Protein AF-A0A0W7W9J7-F1 (afdb_monomer)

Structure (mmCIF, N/CA/C/O backbone):
data_AF-A0A0W7W9J7-F1
#
_entry.id   AF-A0A0W7W9J7-F1
#
loop_
_atom_site.group_PDB
_atom_site.id
_atom_site.type_symbol
_atom_site.label_atom_id
_atom_site.label_alt_id
_atom_site.label_comp_id
_atom_site.label_asym_id
_atom_site.label_entity_id
_atom_site.label_seq_id
_atom_site.pdbx_PDB_ins_code
_atom_site.Cartn_x
_atom_site.Cartn_y
_atom_site.Cartn_z
_atom_site.occupancy
_atom_site.B_iso_or_equiv
_atom_site.auth_seq_id
_atom_site.auth_comp_id
_atom_site.auth_asym_id
_atom_site.auth_atom_id
_atom_site.pdbx_PDB_model_num
ATOM 1 N N . MET A 1 1 ? -12.583 -9.004 19.390 1.00 63.22 1 MET A N 1
ATOM 2 C CA . MET A 1 1 ? -13.065 -9.585 18.116 1.00 63.22 1 MET A CA 1
ATOM 3 C C . MET A 1 1 ? -12.919 -8.586 16.976 1.00 63.22 1 MET A C 1
ATOM 5 O O . MET A 1 1 ? -12.394 -8.978 15.946 1.00 63.22 1 MET A O 1
ATOM 9 N N . GLU A 1 2 ? -13.248 -7.307 17.190 1.00 81.38 2 GLU A N 1
ATOM 10 C CA . GLU A 1 2 ? -13.066 -6.218 16.208 1.00 81.38 2 GLU A CA 1
ATOM 11 C C . GLU A 1 2 ? -11.670 -6.154 15.562 1.00 81.38 2 GLU A C 1
ATOM 13 O O . GLU A 1 2 ? -11.559 -6.158 14.338 1.00 81.38 2 GLU A O 1
ATOM 18 N N . THR A 1 3 ? -10.591 -6.207 16.353 1.00 93.12 3 THR A N 1
ATOM 19 C CA . THR A 1 3 ? -9.215 -6.148 15.822 1.00 93.12 3 THR A CA 1
ATOM 20 C C . THR A 1 3 ? -8.893 -7.293 14.868 1.00 93.12 3 THR A C 1
ATOM 22 O O . THR A 1 3 ? -8.316 -7.071 13.808 1.00 93.12 3 THR A O 1
ATOM 25 N N . LEU A 1 4 ? -9.278 -8.526 15.213 1.00 95.00 4 LEU A N 1
ATOM 26 C CA . LEU A 1 4 ? -8.987 -9.690 14.376 1.00 95.00 4 LEU A CA 1
ATOM 27 C C . LEU A 1 4 ? -9.732 -9.604 13.038 1.00 95.00 4 LEU A C 1
ATOM 29 O O . LEU A 1 4 ? -9.141 -9.890 12.000 1.00 95.00 4 LEU A O 1
ATOM 33 N N . HIS A 1 5 ? -10.996 -9.165 13.046 1.00 95.25 5 HIS A N 1
ATOM 34 C CA . HIS A 1 5 ? -11.751 -8.940 11.812 1.00 95.25 5 HIS A CA 1
ATOM 35 C C . HIS A 1 5 ? -11.085 -7.873 10.936 1.00 95.25 5 HIS A C 1
ATOM 37 O O . HIS A 1 5 ? -10.880 -8.109 9.747 1.00 95.25 5 HIS A O 1
ATOM 43 N N . ALA A 1 6 ? -10.684 -6.742 11.526 1.00 97.12 6 ALA A N 1
ATOM 44 C CA . ALA A 1 6 ? -9.994 -5.675 10.805 1.00 97.12 6 ALA A CA 1
ATOM 45 C C . ALA A 1 6 ? -8.671 -6.156 10.187 1.00 97.12 6 ALA A C 1
ATOM 47 O O . ALA A 1 6 ? -8.416 -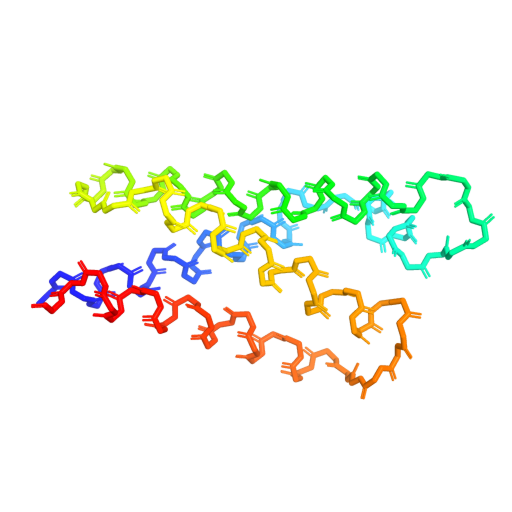5.883 9.016 1.00 97.12 6 ALA A O 1
ATOM 48 N N . VAL A 1 7 ? -7.864 -6.927 10.929 1.00 97.94 7 VAL A N 1
ATOM 49 C CA . VAL A 1 7 ? -6.613 -7.520 10.421 1.00 97.94 7 VAL A CA 1
ATOM 50 C C . VAL A 1 7 ? -6.886 -8.411 9.213 1.00 97.94 7 VAL A C 1
ATOM 52 O O . VAL A 1 7 ? -6.278 -8.224 8.161 1.00 97.94 7 VAL A O 1
ATOM 55 N N . LEU A 1 8 ? -7.805 -9.370 9.346 1.00 97.88 8 LEU A N 1
ATOM 56 C CA . LEU A 1 8 ? -8.084 -10.336 8.282 1.00 97.88 8 LEU A CA 1
ATOM 57 C C . LEU A 1 8 ? -8.621 -9.650 7.022 1.00 97.88 8 LEU A C 1
ATOM 59 O O . LEU A 1 8 ? -8.189 -9.977 5.917 1.00 97.88 8 LEU A O 1
ATOM 63 N N . LEU A 1 9 ? -9.518 -8.674 7.179 1.00 98.19 9 LEU A N 1
ATOM 64 C CA . LEU A 1 9 ? -10.087 -7.944 6.050 1.00 98.19 9 LEU A CA 1
ATOM 65 C C . LEU A 1 9 ? -9.071 -7.019 5.378 1.00 98.19 9 LEU A C 1
ATOM 67 O O . LEU A 1 9 ? -9.065 -6.938 4.154 1.00 98.19 9 LEU A O 1
ATOM 71 N N . LEU A 1 10 ? -8.193 -6.352 6.131 1.00 98.31 10 LEU A N 1
ATOM 72 C CA . LEU A 1 10 ? -7.160 -5.493 5.546 1.00 98.31 10 LEU A CA 1
ATOM 73 C C . LEU A 1 10 ? -6.083 -6.297 4.814 1.00 98.31 10 LEU A C 1
ATOM 75 O O . LEU A 1 10 ? -5.662 -5.893 3.733 1.00 98.31 10 LEU A O 1
ATOM 79 N N . ILE A 1 11 ? -5.685 -7.456 5.346 1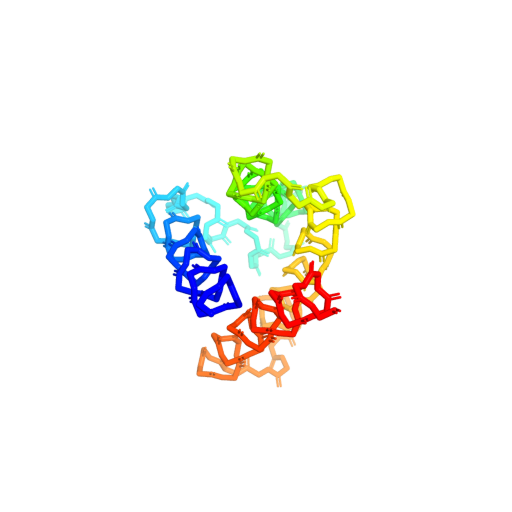.00 98.44 11 ILE A N 1
ATOM 80 C CA . ILE A 1 11 ? -4.789 -8.379 4.636 1.00 98.44 11 ILE A CA 1
ATOM 81 C C . ILE A 1 11 ? -5.475 -8.908 3.371 1.00 98.44 11 ILE A C 1
ATOM 83 O O . ILE A 1 11 ? -4.875 -8.915 2.300 1.00 98.44 11 ILE A O 1
ATOM 87 N N . GLY A 1 12 ? -6.747 -9.306 3.459 1.00 98.44 12 GLY A N 1
ATOM 88 C CA . GLY A 1 12 ? -7.517 -9.735 2.291 1.00 98.44 12 GLY A CA 1
ATOM 89 C C . GLY A 1 12 ? -7.620 -8.642 1.223 1.00 98.44 12 GLY A C 1
ATOM 90 O O . GLY A 1 12 ? -7.355 -8.900 0.052 1.00 98.44 12 GLY A O 1
ATOM 91 N N . ALA A 1 13 ? -7.936 -7.410 1.628 1.00 98.38 13 ALA A N 1
ATOM 92 C CA . ALA A 1 13 ? -8.008 -6.250 0.744 1.00 98.38 13 ALA A CA 1
ATOM 93 C C . ALA A 1 13 ? -6.664 -5.958 0.061 1.00 98.38 13 ALA A C 1
ATOM 95 O O . ALA A 1 13 ? -6.645 -5.685 -1.138 1.00 98.38 13 ALA A O 1
ATOM 96 N N . HIS A 1 14 ? -5.555 -6.090 0.794 1.00 98.38 14 HIS A N 1
ATOM 97 C CA . HIS A 1 14 ? -4.208 -6.022 0.235 1.00 98.38 14 HIS A CA 1
ATOM 98 C C . HIS A 1 14 ? -4.010 -7.065 -0.873 1.00 98.38 14 HIS A C 1
ATOM 100 O O . HIS A 1 14 ? -3.691 -6.696 -1.996 1.00 98.38 14 HIS A O 1
ATOM 106 N N . TYR A 1 15 ? -4.280 -8.349 -0.613 1.00 98.06 15 TYR A N 1
ATOM 107 C CA . TYR A 1 15 ? -4.124 -9.398 -1.631 1.00 98.06 15 TYR A CA 1
ATOM 108 C C . TYR A 1 15 ? -5.035 -9.187 -2.854 1.00 98.06 15 TYR A C 1
ATOM 110 O O . TYR A 1 15 ? -4.628 -9.440 -3.988 1.00 98.06 15 TYR A O 1
ATOM 118 N N . VAL A 1 16 ? -6.258 -8.686 -2.663 1.00 98.44 16 VAL A N 1
ATOM 119 C CA . VAL A 1 16 ? -7.143 -8.329 -3.783 1.00 98.44 16 VAL A CA 1
ATOM 120 C C . VAL A 1 16 ? -6.523 -7.216 -4.633 1.00 98.44 16 VAL A C 1
ATOM 122 O O . VAL A 1 16 ? -6.477 -7.335 -5.859 1.00 98.44 16 VAL A O 1
ATOM 125 N N . ALA A 1 17 ? -6.004 -6.160 -4.010 1.00 97.88 17 ALA A N 1
ATOM 126 C CA . ALA A 1 17 ? -5.377 -5.056 -4.728 1.00 97.88 17 ALA A CA 1
ATOM 127 C C . ALA A 1 17 ? -4.054 -5.461 -5.415 1.00 97.88 17 ALA A C 1
ATOM 129 O O . ALA A 1 17 ? -3.816 -5.061 -6.557 1.00 97.88 17 ALA A O 1
ATOM 130 N N . ASP A 1 18 ? -3.240 -6.300 -4.767 1.00 95.56 18 ASP A N 1
ATOM 131 C CA . ASP A 1 18 ? -1.926 -6.724 -5.267 1.00 95.56 18 ASP A CA 1
ATOM 132 C C . ASP A 1 18 ? -2.004 -7.722 -6.423 1.00 95.56 18 ASP A C 1
ATOM 134 O O . ASP A 1 18 ? -1.208 -7.639 -7.358 1.00 95.56 18 ASP A O 1
ATOM 138 N N . PHE A 1 19 ? -2.952 -8.662 -6.375 1.00 95.25 19 PHE A N 1
ATOM 139 C CA . PHE A 1 19 ? -2.985 -9.790 -7.311 1.00 95.25 19 PHE A CA 1
ATOM 140 C C . PHE A 1 19 ? -4.182 -9.773 -8.255 1.00 95.25 19 PHE A C 1
ATOM 142 O O . PHE A 1 19 ? -4.046 -10.192 -9.400 1.00 95.25 19 PHE A O 1
ATOM 149 N N . ALA A 1 20 ? -5.353 -9.314 -7.805 1.00 97.12 20 ALA A N 1
ATOM 150 C CA . ALA A 1 20 ? -6.548 -9.309 -8.649 1.00 97.12 20 ALA A CA 1
ATOM 151 C C . ALA A 1 20 ? -6.704 -7.992 -9.422 1.00 97.12 20 ALA A C 1
ATOM 153 O O . ALA A 1 20 ? -7.091 -8.003 -10.588 1.00 97.12 20 ALA A O 1
ATOM 154 N N . MET A 1 21 ? -6.405 -6.853 -8.789 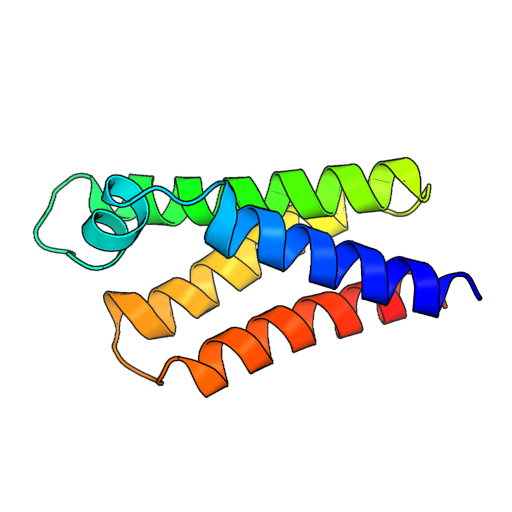1.00 97.12 21 MET A N 1
ATOM 155 C CA . MET A 1 21 ? -6.542 -5.532 -9.419 1.00 97.12 21 MET A CA 1
ATOM 156 C C . MET A 1 21 ? -5.287 -5.089 -10.176 1.00 97.12 21 MET A C 1
ATOM 158 O O . MET A 1 21 ? -5.361 -4.209 -11.038 1.00 97.12 21 MET A O 1
ATOM 162 N N . GLN A 1 22 ? -4.125 -5.661 -9.863 1.00 96.31 22 GLN A N 1
ATOM 163 C CA . GLN A 1 22 ? -2.901 -5.375 -10.597 1.00 96.31 22 GLN A CA 1
ATOM 164 C C . GLN A 1 22 ? -2.868 -6.170 -11.902 1.00 96.31 22 GLN A C 1
ATOM 166 O O . GLN A 1 22 ? -2.782 -7.393 -11.900 1.00 96.31 22 GLN A O 1
ATOM 171 N N . ASN A 1 23 ? -2.871 -5.458 -13.026 1.00 96.12 23 ASN A N 1
ATOM 172 C CA . ASN A 1 23 ? -2.624 -6.057 -14.333 1.00 96.12 23 ASN A CA 1
ATOM 173 C C . ASN A 1 23 ? -1.125 -6.042 -14.688 1.00 96.12 23 ASN A C 1
ATOM 175 O O . ASN A 1 23 ? -0.322 -5.338 -14.066 1.00 96.12 23 ASN A O 1
ATOM 179 N N . ASP A 1 24 ? -0.767 -6.779 -15.741 1.00 96.12 24 ASP A N 1
ATOM 180 C CA . ASP A 1 24 ? 0.615 -6.892 -16.226 1.00 96.12 24 ASP A CA 1
ATOM 181 C C . ASP A 1 24 ? 1.233 -5.538 -16.595 1.00 96.12 24 ASP A C 1
ATOM 183 O O . ASP A 1 24 ? 2.422 -5.305 -16.364 1.00 96.12 24 ASP A O 1
ATOM 187 N N . TYR A 1 25 ? 0.427 -4.616 -17.133 1.00 96.69 25 TYR A N 1
ATOM 188 C CA . TYR A 1 25 ? 0.884 -3.267 -17.457 1.00 96.69 25 TYR A CA 1
ATOM 189 C C . TYR A 1 25 ? 1.356 -2.526 -16.201 1.00 96.69 25 TYR A C 1
ATOM 191 O O . TYR A 1 25 ? 2.474 -2.024 -16.178 1.00 96.69 25 TYR A O 1
ATOM 199 N N . VAL A 1 26 ? 0.550 -2.491 -15.137 1.00 97.31 26 VAL A N 1
ATOM 200 C CA . VAL A 1 26 ? 0.913 -1.815 -13.884 1.00 97.31 26 VAL A CA 1
ATOM 201 C C . VAL A 1 26 ? 2.132 -2.481 -13.248 1.00 97.31 26 VAL A C 1
ATOM 203 O O . VAL A 1 26 ? 3.049 -1.780 -12.820 1.00 97.31 26 VAL A O 1
ATOM 206 N N . ALA A 1 27 ? 2.169 -3.818 -13.225 1.00 94.81 27 ALA A N 1
ATOM 207 C CA . ALA A 1 27 ? 3.264 -4.589 -12.641 1.00 94.81 27 ALA A CA 1
ATOM 208 C C . ALA A 1 27 ? 4.617 -4.291 -13.307 1.00 94.81 27 ALA A C 1
ATOM 210 O O . ALA A 1 27 ? 5.631 -4.157 -12.624 1.00 94.81 27 ALA A O 1
ATOM 211 N N . THR A 1 28 ? 4.626 -4.165 -14.635 1.00 95.69 28 THR A N 1
ATOM 212 C CA . THR A 1 28 ? 5.843 -3.917 -15.417 1.00 95.69 28 THR A CA 1
ATOM 213 C C . THR A 1 28 ? 6.201 -2.434 -15.481 1.00 95.69 28 THR A C 1
ATOM 215 O O . THR A 1 28 ? 7.355 -2.072 -15.255 1.00 95.69 28 THR A O 1
ATOM 218 N N . ALA A 1 29 ? 5.227 -1.553 -15.721 1.00 97.25 29 ALA A N 1
ATOM 219 C CA . ALA A 1 29 ? 5.472 -0.124 -15.876 1.00 97.25 29 ALA A CA 1
ATOM 220 C C . ALA A 1 29 ? 5.959 0.531 -14.577 1.00 97.25 29 ALA A C 1
ATOM 222 O O . ALA A 1 29 ? 6.842 1.382 -14.634 1.00 97.25 29 ALA A O 1
ATOM 223 N N . LYS A 1 30 ? 5.459 0.111 -13.402 1.00 96.06 30 LYS A N 1
ATOM 224 C CA . LYS A 1 30 ? 5.884 0.691 -12.112 1.00 96.06 30 LYS A CA 1
ATOM 225 C C . LYS A 1 30 ? 7.360 0.440 -11.778 1.00 96.06 30 LYS A C 1
ATOM 227 O O . LYS A 1 30 ? 7.924 1.165 -10.963 1.00 96.06 30 LYS A O 1
ATOM 232 N N . ALA A 1 31 ? 7.971 -0.578 -12.388 1.00 95.12 31 ALA A N 1
ATOM 233 C CA . ALA A 1 31 ? 9.355 -0.979 -12.146 1.00 95.12 31 ALA A CA 1
ATOM 234 C C . ALA A 1 31 ? 10.360 -0.366 -13.144 1.00 95.12 31 ALA A C 1
ATOM 236 O O . ALA A 1 31 ? 11.559 -0.347 -12.871 1.00 95.12 31 ALA A O 1
ATOM 237 N N . ASP A 1 32 ? 9.905 0.145 -14.293 1.00 96.25 32 ASP A N 1
ATOM 238 C CA . ASP A 1 32 ? 10.790 0.658 -15.344 1.00 96.25 32 ASP A CA 1
ATOM 239 C C . ASP A 1 32 ? 10.848 2.189 -15.353 1.00 96.25 32 ASP A C 1
ATOM 241 O O . ASP A 1 32 ? 10.095 2.864 -16.057 1.00 96.25 32 ASP A O 1
ATOM 245 N N . THR A 1 33 ? 11.804 2.751 -14.608 1.00 95.00 33 THR A N 1
ATOM 246 C CA . THR A 1 33 ? 11.998 4.208 -14.496 1.00 95.00 33 THR A CA 1
ATOM 247 C C . THR A 1 33 ? 12.401 4.905 -15.792 1.00 95.00 33 THR A C 1
ATOM 249 O O . THR A 1 33 ? 12.403 6.136 -15.842 1.00 95.00 33 THR A O 1
ATOM 252 N N . LYS A 1 34 ? 12.730 4.159 -16.855 1.00 96.12 34 LYS A N 1
ATOM 253 C CA . LYS A 1 34 ? 12.986 4.738 -18.180 1.00 96.12 34 LYS A CA 1
ATOM 254 C C . LYS A 1 34 ? 11.693 5.112 -18.898 1.00 96.12 34 LYS A C 1
ATOM 256 O O . LYS A 1 34 ? 11.736 5.918 -19.827 1.00 96.12 34 LYS A O 1
ATOM 261 N N . ARG A 1 35 ? 10.552 4.542 -18.500 1.00 95.62 35 ARG A N 1
ATOM 262 C CA . ARG A 1 35 ? 9.260 4.871 -19.102 1.00 95.62 35 ARG A CA 1
ATOM 263 C C . ARG A 1 35 ? 8.711 6.171 -18.527 1.00 95.62 35 ARG A C 1
ATOM 265 O O . ARG A 1 35 ? 8.697 6.324 -17.317 1.00 95.62 35 ARG A O 1
ATOM 272 N N . PRO A 1 36 ? 8.156 7.087 -19.328 1.00 95.19 36 PRO A N 1
ATOM 273 C CA . PRO A 1 36 ? 7.612 8.341 -18.799 1.00 95.19 36 PRO A CA 1
ATOM 274 C C . PRO A 1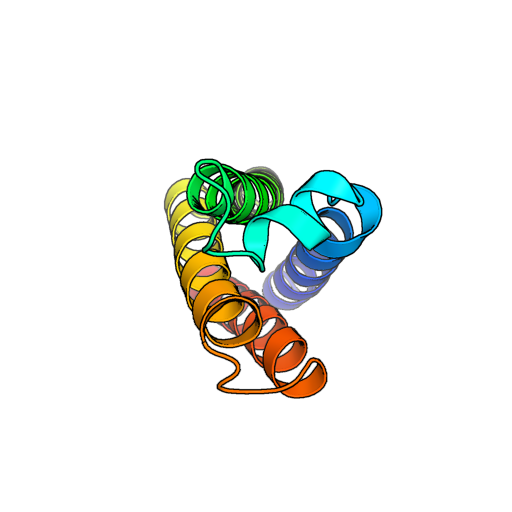 36 ? 6.404 8.148 -17.860 1.00 95.19 36 PRO A C 1
ATOM 276 O O . PRO A 1 36 ? 6.094 9.036 -17.072 1.00 95.19 36 PRO A O 1
ATOM 279 N N . ASP A 1 37 ? 5.727 7.000 -17.925 1.00 96.75 37 ASP A N 1
ATOM 280 C CA . ASP A 1 37 ? 4.509 6.678 -17.177 1.00 96.75 37 ASP A CA 1
ATOM 281 C C . ASP A 1 37 ? 4.748 5.860 -15.893 1.00 96.75 37 ASP A C 1
ATOM 283 O O . ASP A 1 37 ? 3.783 5.566 -15.181 1.00 96.75 37 ASP A O 1
ATOM 287 N N . TRP A 1 38 ? 6.002 5.532 -15.545 1.00 97.56 38 TRP A N 1
ATOM 288 C CA . TRP A 1 38 ? 6.326 4.660 -14.402 1.00 97.56 38 TRP A CA 1
ATOM 289 C C . TRP A 1 38 ? 5.716 5.158 -13.088 1.00 97.56 38 TRP A C 1
ATOM 291 O O . TRP A 1 38 ? 5.158 4.385 -12.307 1.00 97.56 38 TRP A O 1
ATOM 301 N N . ILE A 1 39 ? 5.766 6.475 -12.868 1.00 97.94 39 ILE A N 1
ATOM 302 C CA . ILE A 1 39 ? 5.271 7.100 -11.642 1.00 97.94 39 ILE A CA 1
ATOM 303 C C . ILE A 1 39 ? 3.748 7.028 -11.555 1.00 97.94 39 ILE A C 1
ATOM 305 O O . ILE A 1 39 ? 3.202 6.842 -10.468 1.00 97.94 39 ILE A O 1
ATOM 309 N N . HIS A 1 40 ? 3.056 7.114 -12.694 1.00 98.06 40 HIS A N 1
ATOM 310 C CA . HIS A 1 40 ? 1.607 6.962 -12.752 1.00 98.06 40 HIS A CA 1
ATOM 311 C C . HIS A 1 40 ? 1.204 5.508 -12.520 1.00 98.06 40 HIS A C 1
ATOM 313 O O . HIS A 1 40 ? 0.244 5.275 -11.795 1.00 98.06 40 HIS A O 1
ATOM 319 N N . ALA A 1 41 ? 1.955 4.539 -13.049 1.00 98.12 41 ALA A N 1
ATOM 320 C CA . ALA A 1 41 ? 1.716 3.122 -12.782 1.00 98.12 41 ALA A CA 1
ATOM 321 C C . ALA A 1 41 ? 1.921 2.773 -11.298 1.00 98.12 41 ALA A C 1
ATOM 323 O O . ALA A 1 41 ? 1.054 2.145 -10.691 1.00 98.12 41 ALA A O 1
ATOM 324 N N . LEU A 1 42 ? 3.014 3.245 -10.687 1.00 98.25 42 LEU A N 1
ATOM 325 C CA . LEU A 1 42 ? 3.269 3.067 -9.255 1.00 98.25 42 LEU A CA 1
ATOM 326 C C . LEU A 1 42 ? 2.178 3.725 -8.398 1.00 98.25 42 LEU A C 1
ATOM 328 O O . LEU A 1 42 ? 1.657 3.113 -7.469 1.00 98.25 42 LEU A O 1
ATOM 332 N N . THR A 1 43 ? 1.793 4.954 -8.744 1.00 98.44 43 THR A N 1
ATOM 333 C CA . THR A 1 43 ? 0.756 5.697 -8.013 1.00 98.44 43 THR A CA 1
ATOM 334 C C . THR A 1 43 ? -0.626 5.067 -8.177 1.00 98.44 43 THR A C 1
ATOM 336 O O . THR A 1 43 ? -1.387 5.004 -7.215 1.00 98.44 43 THR A O 1
ATOM 339 N N . ALA A 1 44 ? -0.961 4.560 -9.365 1.00 98.25 44 ALA A N 1
ATOM 340 C CA . ALA A 1 44 ? -2.212 3.845 -9.601 1.00 98.25 44 ALA A CA 1
ATOM 341 C C . ALA A 1 44 ? -2.280 2.565 -8.761 1.00 98.25 44 ALA A C 1
ATOM 343 O O . ALA A 1 44 ? -3.292 2.304 -8.114 1.00 98.25 44 ALA A O 1
ATOM 344 N N . HIS A 1 45 ? -1.179 1.813 -8.699 1.00 98.31 45 HIS A N 1
ATOM 345 C CA . HIS A 1 45 ? -1.090 0.633 -7.852 1.00 98.31 45 HIS A CA 1
ATOM 346 C C . HIS A 1 45 ? -1.303 0.967 -6.370 1.00 98.31 45 HIS A C 1
ATOM 348 O O . HIS A 1 45 ? -2.162 0.374 -5.720 1.00 98.31 45 HIS A O 1
ATOM 354 N N . SER A 1 46 ? -0.599 1.971 -5.839 1.00 98.62 46 SER A N 1
ATOM 355 C CA . SER A 1 46 ? -0.799 2.391 -4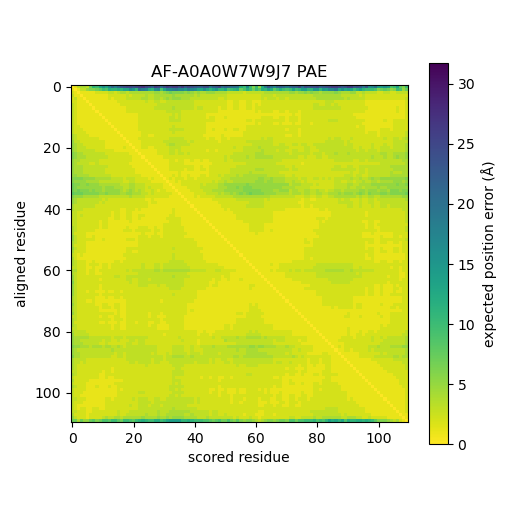.449 1.00 98.62 46 SER A CA 1
ATOM 356 C C . SER A 1 46 ? -2.208 2.939 -4.192 1.00 98.62 46 SER A C 1
ATOM 358 O O . SER A 1 46 ? -2.749 2.773 -3.101 1.00 98.62 46 SER A O 1
ATOM 360 N N . ALA A 1 47 ? -2.834 3.570 -5.191 1.00 98.69 47 ALA A N 1
ATOM 361 C CA . ALA A 1 47 ? -4.212 4.042 -5.100 1.00 98.69 47 ALA A CA 1
ATOM 362 C C . ALA A 1 47 ? -5.225 2.886 -5.034 1.00 98.69 47 ALA A C 1
ATOM 364 O O . ALA A 1 47 ? -6.206 3.003 -4.301 1.00 98.69 47 ALA A O 1
ATOM 365 N N . HIS A 1 48 ? -4.986 1.758 -5.718 1.00 98.50 48 HIS A N 1
ATOM 366 C CA . HIS A 1 48 ? -5.811 0.553 -5.554 1.00 98.50 48 HIS A CA 1
ATOM 367 C C . HIS A 1 48 ? -5.828 0.092 -4.094 1.00 98.50 48 HIS A C 1
ATOM 369 O O . HIS A 1 48 ? -6.899 -0.138 -3.535 1.00 98.50 48 HIS A O 1
ATOM 375 N N . HIS A 1 49 ? -4.657 0.044 -3.455 1.00 98.62 49 HIS A N 1
ATOM 376 C CA . HIS A 1 49 ? -4.524 -0.319 -2.042 1.00 98.62 49 HIS A CA 1
ATOM 377 C C . HIS A 1 49 ? -5.175 0.696 -1.103 1.00 98.62 49 HIS A C 1
ATOM 379 O O . HIS A 1 49 ? -5.886 0.306 -0.178 1.00 98.62 49 HIS A O 1
ATOM 385 N N . ALA A 1 50 ? -5.002 1.995 -1.366 1.00 98.75 50 ALA A N 1
ATOM 386 C CA . ALA A 1 50 ? -5.668 3.054 -0.610 1.00 98.75 50 ALA A CA 1
ATOM 387 C C . ALA A 1 50 ? -7.198 2.911 -0.653 1.00 98.75 50 ALA A C 1
ATOM 389 O O . ALA A 1 50 ? -7.858 2.989 0.383 1.00 98.75 50 ALA A O 1
ATOM 390 N N . VAL A 1 51 ? -7.764 2.664 -1.839 1.00 98.69 51 VAL A N 1
ATOM 391 C CA . VAL A 1 51 ? -9.208 2.468 -2.017 1.00 98.69 51 VAL A CA 1
ATOM 392 C C . VAL A 1 51 ? -9.671 1.182 -1.338 1.00 98.69 51 VAL A C 1
ATOM 394 O O . VAL A 1 51 ? -10.643 1.222 -0.588 1.00 98.69 51 VAL A O 1
ATOM 397 N N . ALA A 1 52 ? -8.976 0.060 -1.544 1.00 98.56 52 ALA A N 1
ATOM 398 C CA . ALA A 1 52 ? -9.350 -1.224 -0.957 1.00 98.56 52 ALA A CA 1
ATOM 399 C C . ALA A 1 52 ? -9.341 -1.173 0.583 1.00 98.56 52 ALA A C 1
ATOM 401 O O . ALA A 1 52 ? -10.319 -1.564 1.221 1.00 98.56 52 ALA A O 1
ATOM 402 N N . ALA A 1 53 ? -8.287 -0.618 1.189 1.00 98.50 53 ALA A N 1
ATOM 403 C CA . ALA A 1 53 ? -8.213 -0.433 2.637 1.00 98.50 53 ALA A CA 1
ATOM 404 C C . ALA A 1 53 ? -9.243 0.584 3.149 1.00 98.50 53 ALA A C 1
ATOM 406 O O . ALA A 1 53 ? -9.896 0.340 4.163 1.00 98.50 53 ALA A O 1
ATOM 407 N N . GLY A 1 54 ? -9.433 1.700 2.437 1.00 98.56 54 GLY A N 1
ATOM 408 C CA . GLY A 1 54 ? -10.427 2.716 2.778 1.00 98.56 54 GLY A CA 1
ATOM 409 C C . GLY A 1 54 ? -11.849 2.162 2.806 1.00 98.56 54 GLY A C 1
ATOM 410 O O . GLY A 1 54 ? -12.563 2.369 3.783 1.00 98.56 54 GLY A O 1
ATOM 411 N N . VAL A 1 55 ? -12.246 1.406 1.780 1.00 98.62 55 VAL A N 1
ATOM 412 C CA . VAL A 1 55 ? -13.559 0.745 1.724 1.00 98.62 55 VAL A CA 1
ATOM 413 C C . VAL A 1 55 ? -13.712 -0.249 2.872 1.00 98.62 55 VAL A C 1
ATOM 415 O O . VAL A 1 55 ? -14.715 -0.200 3.581 1.00 98.62 55 VAL A O 1
ATOM 418 N N . THR A 1 56 ? -12.708 -1.098 3.108 1.00 98.31 56 THR A N 1
ATOM 419 C CA . THR A 1 56 ? -12.714 -2.053 4.226 1.00 98.31 56 THR A CA 1
ATOM 420 C C . THR A 1 56 ? -12.929 -1.354 5.568 1.00 98.31 56 THR A C 1
ATOM 422 O O . THR A 1 56 ? -13.802 -1.746 6.339 1.00 98.31 56 THR A O 1
ATOM 425 N N . LEU A 1 57 ? -12.181 -0.286 5.844 1.00 98.25 57 LEU A N 1
ATOM 426 C CA . LEU A 1 57 ? -12.299 0.464 7.095 1.00 98.25 57 LEU A CA 1
ATOM 427 C C . LEU A 1 57 ? -13.630 1.208 7.209 1.00 98.25 57 LEU A C 1
ATOM 429 O O . LEU A 1 57 ? -14.200 1.254 8.296 1.00 98.25 57 LEU A O 1
ATOM 433 N N . ALA A 1 58 ? -14.144 1.759 6.107 1.00 98.25 58 ALA A N 1
ATOM 434 C CA . ALA A 1 58 ? -15.430 2.448 6.094 1.00 98.25 58 ALA A CA 1
ATOM 435 C C . ALA A 1 58 ? -16.579 1.492 6.442 1.00 98.25 58 ALA A C 1
ATOM 437 O O . ALA A 1 58 ? -17.440 1.840 7.248 1.00 98.25 58 ALA A O 1
ATOM 438 N N . VAL A 1 59 ? -16.559 0.270 5.896 1.00 97.56 59 VAL A N 1
ATOM 439 C CA . VAL A 1 59 ? -17.541 -0.783 6.213 1.00 97.56 59 VAL A CA 1
ATOM 440 C C . VAL A 1 59 ? -17.466 -1.202 7.683 1.00 97.56 59 VAL A C 1
ATOM 442 O O . VAL A 1 59 ? -18.495 -1.491 8.289 1.00 97.56 59 VAL A O 1
ATOM 445 N N . LEU A 1 60 ? -16.270 -1.190 8.274 1.00 96.12 60 LEU A N 1
ATOM 446 C CA . LEU A 1 60 ? -16.059 -1.482 9.695 1.00 96.12 60 LEU A CA 1
ATOM 447 C C . LEU A 1 60 ? -16.371 -0.295 10.626 1.00 96.12 60 LEU A C 1
ATOM 449 O O . LEU A 1 60 ? -16.240 -0.429 11.838 1.00 96.12 60 LEU A O 1
ATOM 453 N N . GLY A 1 61 ? -16.757 0.869 10.093 1.00 96.69 61 GLY A N 1
ATOM 454 C CA . GLY A 1 61 ? -16.998 2.073 10.895 1.00 96.69 61 GLY A CA 1
ATOM 455 C C . GLY A 1 61 ? -15.731 2.677 11.514 1.00 96.69 61 GLY A C 1
ATOM 456 O O . GLY A 1 61 ? -15.816 3.413 12.495 1.00 96.69 61 GLY A O 1
ATOM 457 N N . LEU A 1 62 ? -14.556 2.373 10.956 1.00 96.69 62 LEU A N 1
ATOM 458 C CA . LEU A 1 62 ? -13.254 2.838 11.437 1.00 96.69 62 LEU A CA 1
ATOM 459 C C . LEU A 1 62 ? -12.796 4.116 10.700 1.00 96.69 62 LEU A C 1
ATOM 461 O O . LEU A 1 62 ? -13.373 4.460 9.663 1.00 96.69 62 LEU A O 1
ATOM 465 N N . PRO A 1 63 ? -11.756 4.832 11.190 1.00 97.81 63 PRO A N 1
ATOM 466 C CA . PRO A 1 63 ? -11.202 6.041 10.556 1.00 97.81 63 PRO A CA 1
ATOM 467 C C . PRO A 1 63 ? -10.635 5.817 9.137 1.00 97.81 63 PRO A C 1
ATOM 469 O O . PRO A 1 63 ? -9.425 5.762 8.906 1.00 97.81 63 PRO A O 1
ATOM 472 N N . TRP A 1 64 ? -11.527 5.709 8.155 1.00 98.00 64 TRP A N 1
ATOM 473 C CA . TRP A 1 64 ? -11.219 5.214 6.816 1.00 98.00 64 TRP A CA 1
ATOM 474 C C . TRP A 1 64 ? -10.363 6.164 5.981 1.00 98.00 64 TRP A C 1
ATOM 476 O O . TRP A 1 64 ? -9.496 5.693 5.254 1.00 98.00 64 TRP A O 1
ATOM 486 N N . MET A 1 65 ? -10.551 7.487 6.092 1.00 98.19 65 MET A N 1
ATOM 487 C CA . MET A 1 65 ? -9.748 8.462 5.334 1.00 98.19 65 MET A CA 1
ATOM 488 C C . MET A 1 65 ? -8.274 8.373 5.719 1.00 98.19 65 MET A C 1
ATOM 490 O O . MET A 1 65 ? -7.402 8.345 4.854 1.00 98.19 65 MET A O 1
ATOM 494 N N . PHE A 1 66 ? -8.008 8.303 7.026 1.00 98.00 66 PHE A N 1
ATOM 495 C CA . PHE A 1 66 ? -6.656 8.142 7.541 1.00 98.00 66 PHE A CA 1
ATOM 496 C C . PHE A 1 66 ? -6.059 6.813 7.079 1.00 98.00 66 PHE A C 1
ATOM 498 O O . PHE A 1 66 ? -4.967 6.805 6.518 1.00 98.00 66 PHE A O 1
ATOM 505 N N . GLY A 1 67 ? -6.788 5.706 7.250 1.00 98.06 67 GLY A N 1
ATOM 506 C CA . GLY A 1 67 ? -6.289 4.396 6.847 1.00 98.06 67 GLY A CA 1
ATOM 507 C C . GLY A 1 67 ? -6.044 4.268 5.343 1.00 98.06 67 GLY A C 1
ATOM 508 O O . GLY A 1 67 ? -5.004 3.756 4.950 1.00 98.06 67 GLY A O 1
ATOM 509 N N . ALA A 1 68 ? -6.923 4.817 4.500 1.00 98.62 68 ALA A N 1
ATOM 510 C CA . ALA A 1 68 ? -6.738 4.855 3.050 1.00 98.62 68 ALA A CA 1
ATOM 511 C C . ALA A 1 68 ? -5.452 5.597 2.657 1.00 98.62 68 ALA A C 1
ATOM 513 O O . ALA A 1 68 ? -4.626 5.068 1.912 1.00 98.62 68 ALA A O 1
ATOM 514 N N . LEU A 1 69 ? -5.258 6.812 3.186 1.00 98.62 69 LEU A N 1
ATOM 515 C CA . LEU A 1 69 ? -4.068 7.619 2.907 1.00 98.62 69 LEU A CA 1
ATOM 516 C C . LEU A 1 69 ? -2.798 6.940 3.426 1.00 98.62 69 LEU A C 1
ATOM 518 O O . LEU A 1 69 ? -1.801 6.877 2.710 1.00 98.62 69 LEU A O 1
ATOM 522 N N . PHE A 1 70 ? -2.839 6.399 4.644 1.00 98.69 70 PHE A N 1
ATOM 523 C CA . PHE A 1 70 ? -1.703 5.719 5.254 1.00 98.69 70 PHE A CA 1
ATOM 524 C C . PHE A 1 70 ? -1.300 4.468 4.466 1.00 98.69 70 PHE A C 1
ATOM 526 O O . PHE A 1 70 ? -0.127 4.316 4.119 1.00 98.69 70 PHE A O 1
ATOM 533 N N . THR A 1 71 ? -2.260 3.606 4.117 1.00 98.69 71 THR A N 1
ATOM 534 C CA . THR A 1 71 ? -2.010 2.417 3.294 1.00 98.69 71 THR A CA 1
ATOM 535 C C . THR A 1 71 ? -1.467 2.800 1.922 1.00 98.69 71 THR A C 1
ATOM 537 O O . THR A 1 71 ? -0.481 2.214 1.496 1.00 98.69 71 THR A O 1
ATOM 540 N N . GLY A 1 72 ? -2.038 3.807 1.254 1.00 98.75 72 GLY A N 1
ATOM 541 C CA . GLY A 1 72 ? -1.549 4.267 -0.048 1.00 98.75 72 GLY A CA 1
ATOM 542 C C . GLY A 1 72 ? -0.110 4.785 -0.003 1.00 98.75 72 GLY A C 1
ATOM 543 O O . GLY A 1 72 ? 0.724 4.367 -0.803 1.00 98.75 72 GLY A O 1
ATOM 544 N N . ILE A 1 73 ? 0.209 5.661 0.955 1.00 98.81 73 ILE A N 1
ATOM 545 C CA . ILE A 1 73 ? 1.556 6.238 1.101 1.00 98.81 73 ILE A CA 1
ATOM 546 C C . ILE A 1 73 ? 2.580 5.147 1.417 1.00 98.81 73 ILE A C 1
ATOM 548 O O . ILE A 1 73 ? 3.635 5.085 0.787 1.00 98.81 73 ILE A O 1
ATOM 552 N N . THR A 1 74 ? 2.278 4.276 2.380 1.00 98.81 74 THR A N 1
ATOM 553 C CA . THR A 1 74 ? 3.188 3.186 2.756 1.00 98.81 74 THR A CA 1
ATOM 554 C C . THR A 1 74 ? 3.375 2.193 1.613 1.00 98.81 74 THR A C 1
ATOM 556 O O . THR A 1 74 ? 4.519 1.838 1.335 1.00 98.81 74 THR A O 1
ATOM 559 N N . HIS A 1 75 ? 2.311 1.838 0.879 1.00 98.62 75 HIS A N 1
ATOM 560 C CA . HIS A 1 75 ? 2.427 1.000 -0.317 1.00 98.62 75 HIS A CA 1
ATOM 561 C C . HIS A 1 75 ? 3.347 1.611 -1.355 1.00 98.62 75 HIS A C 1
ATOM 563 O O . HIS A 1 75 ? 4.244 0.937 -1.848 1.00 98.62 75 HIS A O 1
ATOM 569 N N . TRP A 1 76 ? 3.145 2.892 -1.663 1.00 98.69 76 TRP A N 1
ATOM 570 C CA . TRP A 1 76 ? 3.961 3.595 -2.642 1.00 98.69 76 TRP A CA 1
ATOM 571 C C . TRP A 1 76 ? 5.444 3.552 -2.261 1.00 98.69 76 TRP A C 1
ATOM 573 O O . TRP A 1 76 ? 6.287 3.223 -3.091 1.00 98.69 76 TRP A O 1
ATOM 583 N N . LEU A 1 77 ? 5.767 3.841 -0.995 1.00 98.75 77 LEU A N 1
ATOM 584 C CA . LEU A 1 77 ? 7.145 3.853 -0.495 1.00 98.75 77 LEU A CA 1
ATOM 585 C C . LEU A 1 77 ? 7.782 2.460 -0.511 1.00 98.75 77 LEU A C 1
ATOM 587 O O . LEU A 1 77 ? 8.951 2.329 -0.885 1.00 98.75 77 LEU A O 1
ATOM 591 N N . ILE A 1 78 ? 7.028 1.433 -0.117 1.00 98.62 78 ILE A N 1
ATOM 592 C CA . ILE A 1 78 ? 7.513 0.053 -0.092 1.00 98.62 78 ILE A CA 1
ATOM 593 C C . ILE A 1 78 ? 7.757 -0.450 -1.524 1.00 98.62 78 ILE A C 1
ATOM 595 O O . ILE A 1 78 ? 8.839 -0.933 -1.861 1.00 98.62 78 ILE A O 1
ATOM 599 N N . ASP A 1 79 ? 6.800 -0.247 -2.424 1.00 98.06 79 ASP A N 1
ATOM 600 C CA . ASP A 1 79 ? 6.961 -0.666 -3.812 1.00 98.06 79 ASP A CA 1
ATOM 601 C C . ASP A 1 79 ? 8.036 0.131 -4.547 1.00 98.06 79 ASP A C 1
ATOM 603 O O . ASP A 1 79 ? 8.754 -0.434 -5.369 1.00 98.06 79 ASP A O 1
ATOM 607 N N . TYR A 1 80 ? 8.215 1.413 -4.229 1.00 98.38 80 TYR A N 1
ATOM 608 C CA . TYR A 1 80 ? 9.355 2.179 -4.720 1.00 98.38 80 TYR A CA 1
ATOM 609 C C . TYR A 1 80 ? 10.679 1.553 -4.248 1.00 98.38 80 TYR A C 1
ATOM 611 O O . TYR A 1 80 ? 11.590 1.331 -5.049 1.00 98.38 80 TYR A O 1
ATOM 619 N N . GLY A 1 81 ? 10.786 1.202 -2.963 1.00 98.31 81 GLY A N 1
ATOM 620 C CA . GLY A 1 81 ? 11.967 0.539 -2.408 1.00 98.31 81 GLY A CA 1
ATOM 621 C C . GLY A 1 81 ? 12.282 -0.804 -3.079 1.00 98.31 81 GLY A C 1
ATOM 622 O O . GLY A 1 81 ? 13.440 -1.066 -3.410 1.00 98.31 81 GLY A O 1
ATOM 623 N N . LYS A 1 82 ? 11.265 -1.628 -3.352 1.00 97.44 82 LYS A N 1
ATOM 624 C CA . LYS A 1 82 ? 11.419 -2.902 -4.073 1.00 97.44 82 LYS A CA 1
ATOM 625 C C . LYS A 1 82 ? 11.645 -2.696 -5.571 1.00 97.44 82 LYS A C 1
ATOM 627 O O . LYS A 1 82 ? 12.706 -3.025 -6.089 1.00 97.44 82 LYS A O 1
ATOM 632 N N . ALA A 1 83 ? 10.628 -2.208 -6.275 1.00 94.56 83 ALA A N 1
ATOM 633 C CA . ALA A 1 83 ?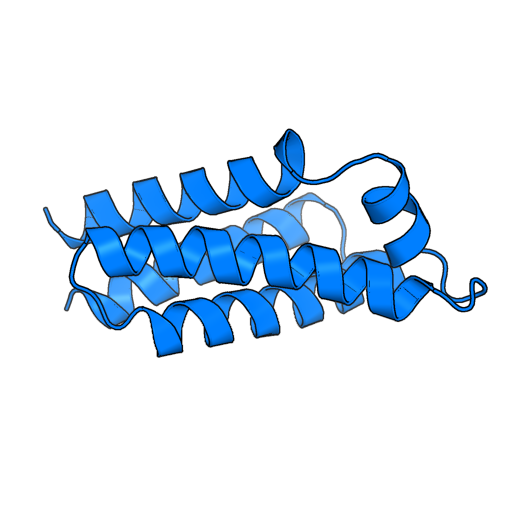 10.523 -2.276 -7.729 1.00 94.56 83 ALA A CA 1
ATOM 634 C C . ALA A 1 83 ? 11.376 -1.221 -8.440 1.00 94.56 83 ALA A C 1
ATOM 636 O O . ALA A 1 83 ? 11.864 -1.480 -9.534 1.00 94.56 83 ALA A O 1
ATOM 637 N N . VAL A 1 84 ? 11.580 -0.055 -7.816 1.00 95.31 84 VAL A N 1
ATOM 638 C CA . VAL A 1 84 ? 12.374 1.033 -8.407 1.00 95.31 84 VAL A CA 1
ATOM 639 C C . VAL A 1 84 ? 13.813 1.020 -7.900 1.00 95.31 84 VAL A C 1
ATOM 641 O O . VAL A 1 84 ? 14.748 1.257 -8.665 1.00 95.31 84 VAL A O 1
ATOM 644 N N . ARG A 1 85 ? 14.013 0.772 -6.602 1.00 97.12 85 ARG A N 1
ATOM 645 C CA . ARG A 1 85 ? 15.341 0.852 -5.977 1.00 97.12 85 ARG A CA 1
ATOM 646 C C . ARG A 1 85 ? 16.045 -0.490 -5.819 1.00 97.12 85 ARG A C 1
ATOM 648 O O . ARG A 1 85 ? 17.265 -0.486 -5.664 1.00 97.12 85 ARG A O 1
ATOM 655 N N . GLY A 1 86 ? 15.319 -1.606 -5.844 1.00 95.81 86 GLY A N 1
ATOM 656 C CA . GLY A 1 86 ? 15.892 -2.939 -5.648 1.00 95.81 86 GLY A CA 1
ATOM 657 C C . GLY A 1 86 ? 16.481 -3.159 -4.252 1.00 95.81 86 GLY A C 1
ATOM 658 O O . GLY A 1 86 ? 17.409 -3.948 -4.104 1.00 95.81 86 GLY A O 1
ATOM 659 N N . TRP A 1 87 ? 15.998 -2.448 -3.227 1.00 98.06 87 TRP A N 1
ATOM 660 C CA . TRP A 1 87 ? 16.555 -2.524 -1.870 1.00 98.06 87 TRP A CA 1
ATOM 661 C C . TRP A 1 87 ? 16.274 -3.849 -1.162 1.00 98.06 87 TRP A C 1
ATOM 663 O O . TRP A 1 87 ? 17.012 -4.232 -0.257 1.00 98.06 87 TRP A O 1
ATOM 673 N N . TYR A 1 88 ? 15.207 -4.540 -1.550 1.00 98.12 88 TYR A N 1
ATOM 674 C CA . TYR A 1 88 ? 14.787 -5.795 -0.941 1.00 98.12 88 TYR A CA 1
ATOM 675 C C . TYR A 1 88 ? 13.960 -6.641 -1.910 1.00 98.12 88 TYR A C 1
ATOM 677 O O . TYR A 1 88 ? 13.463 -6.159 -2.927 1.00 98.12 88 TYR A O 1
ATOM 685 N N . GLY A 1 89 ? 13.843 -7.929 -1.583 1.00 96.31 89 GLY A N 1
ATOM 686 C CA . GLY A 1 89 ? 13.108 -8.910 -2.375 1.00 96.31 89 GLY A CA 1
ATOM 687 C C . GLY A 1 89 ? 11.632 -9.041 -1.994 1.00 96.31 89 GLY A C 1
ATOM 688 O O . GLY A 1 89 ? 11.131 -8.413 -1.063 1.00 96.31 89 GLY A O 1
ATOM 689 N N . TYR A 1 90 ? 10.956 -9.941 -2.703 1.00 95.50 90 TYR A N 1
ATOM 690 C CA . TYR A 1 90 ? 9.511 -10.156 -2.625 1.00 95.50 90 TYR A CA 1
ATOM 691 C C . TYR A 1 90 ? 8.989 -10.537 -1.226 1.00 95.50 90 TYR A C 1
ATOM 693 O O . TYR A 1 90 ? 7.947 -10.055 -0.799 1.00 95.50 90 TYR A O 1
ATOM 701 N N . HIS A 1 91 ? 9.719 -11.363 -0.467 1.00 97.44 91 HIS A N 1
ATOM 702 C CA . HIS A 1 91 ? 9.282 -11.749 0.883 1.00 97.44 91 HIS A CA 1
ATOM 703 C C . HIS A 1 91 ? 9.308 -10.583 1.876 1.00 97.44 91 HIS A C 1
ATOM 705 O O . HIS A 1 91 ? 8.403 -10.459 2.698 1.00 97.44 91 HIS A O 1
ATOM 711 N N . ALA A 1 92 ? 10.333 -9.731 1.799 1.00 98.19 92 ALA A N 1
ATOM 712 C CA . ALA A 1 92 ? 10.433 -8.556 2.659 1.00 98.19 92 ALA A CA 1
ATOM 713 C C . ALA A 1 92 ? 9.326 -7.548 2.331 1.00 98.19 92 ALA A C 1
ATOM 715 O O . ALA A 1 92 ? 8.681 -7.032 3.236 1.00 98.19 92 ALA A O 1
ATOM 716 N N . ASP A 1 93 ? 9.068 -7.336 1.042 1.00 97.31 93 ASP A N 1
ATOM 717 C CA . ASP A 1 93 ? 7.971 -6.515 0.534 1.00 97.31 93 ASP A CA 1
ATOM 718 C C . ASP A 1 93 ? 6.602 -6.938 1.086 1.00 97.31 93 ASP A C 1
ATOM 720 O O . ASP A 1 93 ? 5.960 -6.166 1.795 1.00 97.31 93 ASP A O 1
ATOM 724 N N . GLN A 1 94 ? 6.206 -8.194 0.870 1.00 97.44 94 GLN A N 1
ATOM 725 C CA . GLN A 1 94 ? 4.928 -8.715 1.364 1.00 97.44 94 GLN A CA 1
ATOM 726 C C . GLN A 1 94 ? 4.837 -8.674 2.898 1.00 97.44 94 GLN A C 1
ATOM 728 O O . GLN A 1 94 ? 3.774 -8.394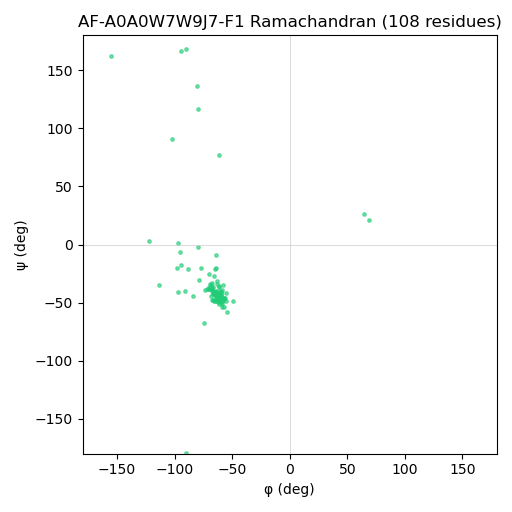 3.460 1.00 97.44 94 GLN A O 1
ATOM 733 N N . GLY A 1 95 ? 5.959 -8.909 3.589 1.00 98.38 95 GLY A N 1
ATOM 734 C CA . GLY A 1 95 ? 6.050 -8.785 5.042 1.00 98.38 95 GLY A CA 1
ATOM 735 C C . GLY A 1 95 ? 5.797 -7.358 5.535 1.00 98.38 95 GLY A C 1
ATOM 736 O O . GLY A 1 95 ? 5.058 -7.173 6.500 1.00 98.38 95 GLY A O 1
ATOM 737 N N . MET A 1 96 ? 6.353 -6.345 4.864 1.00 98.62 96 MET A N 1
ATOM 738 C CA . MET A 1 96 ? 6.137 -4.938 5.216 1.00 98.62 96 MET A CA 1
ATOM 739 C C . MET A 1 96 ? 4.696 -4.497 4.953 1.00 98.62 96 MET A C 1
ATOM 741 O O . MET A 1 96 ? 4.090 -3.884 5.831 1.00 98.62 96 MET A O 1
ATOM 745 N N . HIS A 1 97 ? 4.114 -4.866 3.809 1.00 98.44 97 HIS A N 1
ATOM 746 C CA . HIS A 1 97 ? 2.715 -4.552 3.490 1.00 98.44 97 HIS A CA 1
ATOM 747 C C . HIS A 1 97 ? 1.732 -5.193 4.476 1.00 98.44 97 HIS A C 1
ATOM 749 O O . HIS A 1 97 ? 0.829 -4.535 4.995 1.00 98.44 97 HIS A O 1
ATOM 755 N N . THR A 1 98 ? 1.958 -6.463 4.820 1.00 98.12 98 THR A N 1
ATOM 756 C CA . THR A 1 98 ? 1.169 -7.164 5.843 1.00 98.12 98 THR A CA 1
ATOM 757 C C . THR A 1 98 ? 1.365 -6.534 7.224 1.00 98.12 98 THR A C 1
ATOM 759 O O . THR A 1 98 ? 0.404 -6.360 7.973 1.00 98.12 98 THR A O 1
ATOM 762 N N . GLY A 1 99 ? 2.595 -6.131 7.557 1.00 98.50 99 GLY A N 1
ATOM 763 C CA . GLY A 1 99 ? 2.907 -5.410 8.789 1.00 98.50 99 GLY A CA 1
ATOM 764 C C . GLY A 1 99 ? 2.153 -4.082 8.903 1.00 98.50 99 GLY A C 1
ATOM 765 O O . GLY A 1 99 ? 1.612 -3.781 9.966 1.00 98.50 99 GLY A O 1
ATOM 766 N N . VAL A 1 100 ? 2.039 -3.329 7.803 1.00 98.44 100 VAL A N 1
ATOM 767 C CA . VAL A 1 100 ? 1.212 -2.114 7.722 1.00 98.44 100 VAL A CA 1
ATOM 768 C C . VAL A 1 100 ? -0.255 -2.434 8.000 1.00 98.44 100 VAL A C 1
ATOM 770 O O . VAL A 1 100 ? -0.866 -1.761 8.827 1.00 98.44 100 VAL A O 1
ATOM 773 N N . ALA A 1 101 ? -0.819 -3.466 7.363 1.00 97.94 101 ALA A N 1
ATOM 774 C CA . ALA A 1 101 ? -2.212 -3.862 7.576 1.00 97.94 101 ALA A CA 1
ATOM 775 C C . ALA A 1 101 ? -2.492 -4.228 9.045 1.00 97.94 101 ALA A C 1
ATOM 777 O O . ALA A 1 101 ? -3.477 -3.767 9.622 1.00 97.94 101 ALA A O 1
ATOM 778 N N . ILE A 1 102 ? -1.599 -5.001 9.674 1.00 98.19 102 ILE A N 1
ATOM 779 C CA . ILE A 1 102 ? -1.712 -5.394 11.086 1.00 98.19 102 ILE A CA 1
ATOM 780 C C . ILE A 1 102 ? -1.590 -4.180 12.009 1.00 98.19 102 ILE A C 1
ATOM 782 O O . ILE A 1 102 ? -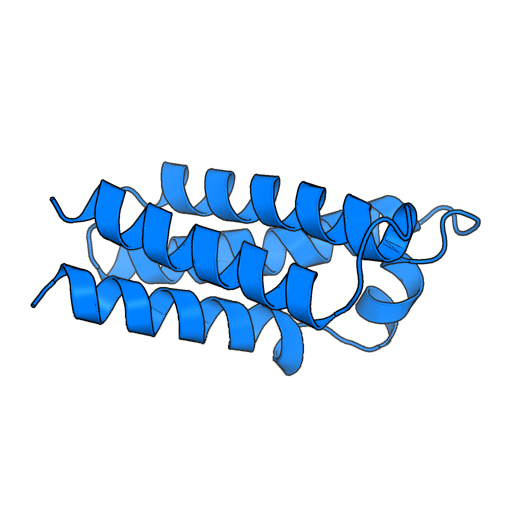2.413 -4.004 12.911 1.00 98.19 102 ILE A O 1
ATOM 786 N N . GLY A 1 103 ? -0.577 -3.338 11.792 1.00 97.81 103 GLY A N 1
ATOM 787 C CA . GLY A 1 103 ? -0.340 -2.143 12.597 1.00 97.81 103 GLY A CA 1
ATOM 788 C C . GLY A 1 103 ? -1.509 -1.165 12.518 1.00 97.81 103 GLY A C 1
ATOM 789 O O . GLY A 1 103 ? -1.971 -0.679 13.547 1.00 97.81 103 GLY A O 1
ATOM 790 N N . LEU A 1 104 ? -2.043 -0.949 11.314 1.00 97.44 104 LEU A N 1
ATOM 791 C CA . LEU A 1 104 ? -3.204 -0.096 11.089 1.00 97.44 104 LEU A CA 1
ATOM 792 C C . LEU A 1 104 ? -4.462 -0.657 11.762 1.00 97.44 104 LEU A C 1
ATOM 794 O O . LEU A 1 104 ? -5.135 0.070 12.486 1.00 97.44 104 LEU A O 1
ATOM 798 N N . ALA A 1 105 ? -4.759 -1.948 11.578 1.00 97.38 105 ALA A N 1
ATOM 799 C CA . ALA A 1 105 ? -5.890 -2.600 12.237 1.00 97.38 105 ALA A CA 1
ATOM 800 C C . ALA A 1 105 ? -5.812 -2.461 13.763 1.00 97.38 105 ALA A C 1
ATOM 802 O O . ALA A 1 105 ? -6.791 -2.109 14.415 1.00 97.38 105 ALA A O 1
ATOM 803 N N . THR A 1 106 ? -4.628 -2.706 14.325 1.00 96.69 106 THR A N 1
ATOM 804 C CA . THR A 1 106 ? -4.376 -2.626 15.768 1.00 96.69 106 THR A CA 1
ATOM 805 C C . THR A 1 106 ? -4.564 -1.198 16.275 1.00 96.69 106 THR A C 1
ATOM 807 O O . THR A 1 106 ? -5.289 -0.987 17.239 1.00 96.69 106 THR A O 1
ATOM 810 N N . ALA A 1 107 ? -3.978 -0.210 15.593 1.00 96.38 107 ALA A N 1
ATOM 811 C CA . ALA A 1 107 ? -4.044 1.193 15.997 1.00 96.38 107 ALA A CA 1
ATOM 812 C C . ALA A 1 107 ? -5.459 1.791 15.930 1.00 96.38 107 ALA A C 1
ATOM 81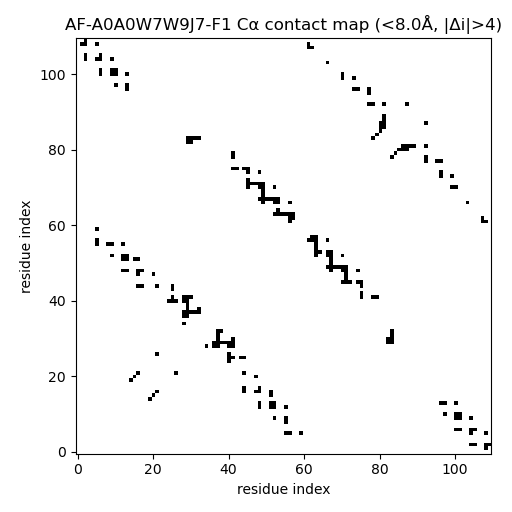4 O O . ALA A 1 107 ? -5.746 2.740 16.649 1.00 96.38 107 ALA A O 1
ATOM 815 N N . LEU A 1 108 ? -6.329 1.271 15.059 1.00 96.00 108 LEU A N 1
ATOM 816 C CA . LEU A 1 108 ? -7.683 1.799 14.866 1.00 96.00 108 LEU A CA 1
ATOM 817 C C . LEU A 1 108 ? -8.763 1.078 15.685 1.00 96.00 108 LEU A C 1
ATOM 819 O O . LEU A 1 108 ? -9.911 1.509 15.650 1.00 96.00 108 LEU A O 1
ATOM 823 N N . THR A 1 109 ? -8.434 -0.013 16.384 1.00 94.56 109 THR A N 1
ATOM 824 C CA . THR A 1 109 ? -9.421 -0.850 17.102 1.00 94.56 109 THR A CA 1
ATOM 825 C C . THR A 1 109 ? -9.156 -1.005 18.602 1.00 94.56 109 THR A C 1
ATOM 827 O O . THR A 1 109 ? -9.895 -1.735 19.265 1.00 94.56 109 THR A O 1
ATOM 830 N N . ILE A 1 110 ? -8.123 -0.344 19.128 1.00 88.81 110 ILE A N 1
ATOM 831 C CA . ILE A 1 110 ? -7.807 -0.246 20.562 1.00 88.81 110 ILE A CA 1
ATOM 832 C C . ILE A 1 110 ? -8.191 1.151 21.038 1.00 88.81 110 ILE A C 1
ATOM 834 O O . ILE A 1 110 ? -8.819 1.238 22.116 1.00 88.81 110 ILE A O 1
#

Secondary structure (DSSP, 8-state):
-HHHHHHHHHHHHHHIIIIIS--HHHHHHTT-TTSTTHHHHHHHHHHHHHHHHHHHHHHTTS-HHHHHHHHHHHHHHHHIIIIIT--S-HHHHHHHHHHHHHHHHHHHH-

Nearest PDB structures (foldseek):
  8t5e-assembly1_A  TM=2.985E-01  e=4.392E+00  synthetic construct
  5z39-assembly1_A  TM=3.159E-01  e=6.872E+00  Dictyostelium discoideum
  4cv5-assembly2_C  TM=3.370E-01  e=5.632E+00  Saccharomyces cerevisiae
  7zn0-assembly1_B  TM=2.706E-01  e=4.616E+00  Bacillus coahuilensis
  5jy3-assembly2_C  TM=4.127E-01  e=9.733E+00  Homo sapiens

pLDDT: mean 96.91, std 3.87, range [63.22, 98.81]

Radius of gyration: 13.74 Å; Cα contacts (8 Å, |Δi|>4): 138; chains: 1; bounding box: 34×20×40 Å

Sequence (110 aa):
METLHAVLLLIGAHYVADFAMQNDYVATAKADTKRPDWIHALTAHSAHHAVAAGVTLAVLGLPWMFGALFTGITHWLIDYGKAVRGWYGYHADQGMHTGVAIGLATALTI

Solvent-accessible surface area (backbone atoms only — not comparable to full-atom values): 5554 Å² total; per-residue (Å²): 111,69,40,61,52,43,28,54,50,34,45,49,28,44,52,42,32,64,61,71,68,44,48,74,64,40,65,52,36,33,37,36,80,88,44,95,56,11,67,58,28,36,49,50,54,16,46,44,33,12,49,37,38,19,52,53,29,46,76,70,73,38,74,20,70,61,48,11,52,51,47,17,52,51,43,38,54,52,48,40,38,33,50,62,63,61,76,52,57,70,69,59,51,54,49,50,56,47,47,49,30,44,51,50,23,49,72,68,61,114

Mean predicted aligned error: 2.32 Å

Foldseek 3Di:
DQLVLQLVQLLVLLCCLPPVVDDPCLVPLCQDPVDPCNLVSLLVSLQSSLVSNLVSQVVSVWPSNVRSVQSSVQSSVLCCCCRHVVVDDDVVSSVSSSVSSSVVSVVGPD